Protein AF-A0A6H5H8U3-F1 (afdb_monomer)

Mean predicted aligned error: 11.33 Å

Secondary structure (DSSP, 8-state):
-------S----PPS---PPTT-EE-TTT-SEE-GGGSPEEETTEEE-TT-----TT--

InterPro domains:
  IPR002919 Trypsin Inhibitor-like, cysteine rich domain [PF01826] (6-38)
  IPR036084 Serine protease inhibitor-like superfamily [SSF57567] (11-40)

Organism: NCBI:txid355587

Structure (mmCIF, N/CA/C/O backbone):
data_AF-A0A6H5H8U3-F1
#
_entry.id   AF-A0A6H5H8U3-F1
#
loop_
_atom_site.group_PDB
_atom_site.id
_atom_site.type_symbol
_atom_site.label_atom_id
_atom_site.label_alt_id
_atom_site.label_comp_id
_atom_site.label_asym_id
_atom_site.label_entity_id
_atom_site.label_seq_id
_atom_site.pdbx_PDB_ins_code
_atom_site.Cartn_x
_atom_site.Cartn_y
_atom_site.Cartn_z
_atom_site.occupancy
_atom_site.B_iso_or_equiv
_atom_site.auth_seq_id
_atom_site.auth_comp_id
_atom_site.auth_asym_id
_atom_site.auth_atom_id
_atom_site.pdbx_PDB_model_num
ATOM 1 N N . MET A 1 1 ? 25.562 -5.305 36.679 1.00 48.56 1 MET A N 1
ATOM 2 C CA . MET A 1 1 ? 25.284 -4.198 35.739 1.00 48.56 1 MET A CA 1
ATOM 3 C C . MET A 1 1 ? 24.940 -4.750 34.356 1.00 48.56 1 MET A C 1
ATOM 5 O O . MET A 1 1 ? 25.756 -4.670 33.453 1.00 48.56 1 MET A O 1
ATOM 9 N N . HIS A 1 2 ? 23.745 -5.317 34.173 1.00 49.44 2 HIS A N 1
ATOM 10 C CA . HIS A 1 2 ? 23.279 -5.767 32.855 1.00 49.44 2 HIS A CA 1
ATOM 11 C C . HIS A 1 2 ? 22.047 -4.946 32.467 1.00 49.44 2 HIS A C 1
ATOM 13 O O . HIS A 1 2 ? 20.922 -5.302 32.805 1.00 49.44 2 HIS A O 1
ATOM 19 N N . LYS A 1 3 ? 22.265 -3.807 31.796 1.00 60.56 3 LYS A N 1
ATOM 20 C CA . LYS A 1 3 ? 21.189 -3.072 31.118 1.00 60.56 3 LYS A CA 1
ATOM 21 C C . LYS A 1 3 ? 20.750 -3.902 29.910 1.00 60.56 3 LYS A C 1
ATOM 23 O O . LYS A 1 3 ? 21.374 -3.832 28.856 1.00 60.56 3 LYS A O 1
ATOM 28 N N . LYS A 1 4 ? 19.692 -4.698 30.064 1.00 62.62 4 LYS A N 1
ATOM 29 C CA . LYS A 1 4 ? 18.967 -5.267 28.923 1.00 62.62 4 LYS A CA 1
ATOM 30 C C . LYS A 1 4 ? 18.260 -4.107 28.218 1.00 62.62 4 LYS A C 1
ATOM 32 O O . LYS A 1 4 ? 17.368 -3.479 28.785 1.00 62.62 4 LYS A O 1
ATOM 37 N N . GLY A 1 5 ? 18.752 -3.758 27.029 1.00 59.88 5 GLY A N 1
ATOM 38 C CA . GLY A 1 5 ? 18.077 -2.842 26.112 1.00 59.88 5 GLY A CA 1
ATOM 39 C C . GLY A 1 5 ? 16.650 -3.324 25.870 1.00 59.88 5 GLY A C 1
ATOM 40 O O . GLY A 1 5 ? 16.404 -4.527 25.874 1.00 59.88 5 GLY A O 1
ATOM 41 N N . ARG A 1 6 ? 15.718 -2.375 25.755 1.00 61.56 6 ARG A N 1
ATOM 42 C CA . ARG A 1 6 ? 14.276 -2.630 25.728 1.00 61.56 6 ARG A CA 1
ATOM 43 C C . ARG A 1 6 ? 13.924 -3.684 24.677 1.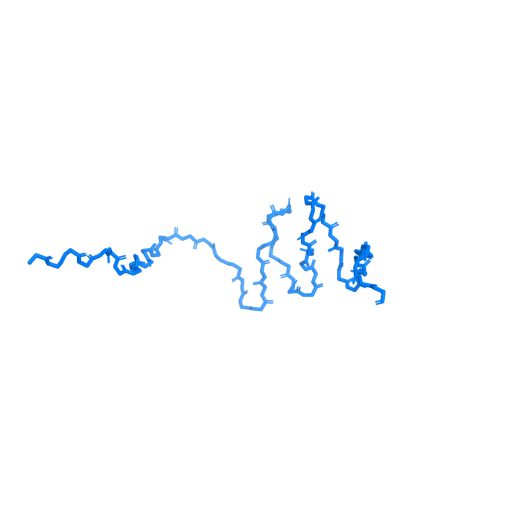00 61.56 6 ARG A C 1
ATOM 45 O O . ARG A 1 6 ? 14.055 -3.452 23.479 1.00 61.56 6 ARG A O 1
ATOM 52 N N . GLU A 1 7 ? 13.501 -4.833 25.188 1.00 63.59 7 GLU A N 1
ATOM 53 C CA . GLU A 1 7 ? 12.807 -5.901 24.482 1.00 63.59 7 GLU A CA 1
ATOM 54 C C . GLU A 1 7 ? 11.595 -5.302 23.754 1.00 63.59 7 GLU A C 1
ATOM 56 O O . GLU A 1 7 ? 10.996 -4.347 24.252 1.00 63.59 7 GLU A O 1
ATOM 61 N N . GLN A 1 8 ? 11.327 -5.788 22.538 1.00 61.16 8 GLN A N 1
ATOM 62 C CA . GLN A 1 8 ? 10.373 -5.234 21.571 1.00 61.16 8 GLN A CA 1
ATOM 63 C C . GLN A 1 8 ? 9.160 -4.571 22.232 1.00 61.16 8 GLN A C 1
ATOM 65 O O . GLN A 1 8 ? 8.413 -5.231 22.949 1.00 61.16 8 GLN A O 1
ATOM 70 N N . SER A 1 9 ? 8.986 -3.271 21.960 1.00 67.38 9 SER A N 1
ATOM 71 C CA . SER A 1 9 ? 7.846 -2.475 22.418 1.00 67.38 9 SER A CA 1
ATOM 72 C C . SER A 1 9 ? 6.571 -3.275 22.209 1.00 67.38 9 SER A C 1
ATOM 74 O O . SER A 1 9 ? 6.220 -3.566 21.064 1.00 67.38 9 SER A O 1
ATOM 76 N N . GLU A 1 10 ? 5.897 -3.619 23.305 1.00 69.00 10 GLU A N 1
ATOM 77 C CA . GLU A 1 10 ? 4.517 -4.080 23.278 1.00 69.00 10 GLU A CA 1
ATOM 78 C C . GLU A 1 10 ? 3.772 -3.149 22.317 1.00 69.00 10 GLU A C 1
ATOM 80 O O . GLU A 1 10 ? 3.774 -1.926 22.497 1.00 69.00 10 GLU A O 1
ATOM 85 N N . LYS A 1 11 ? 3.322 -3.691 21.180 1.00 74.00 11 LYS A N 1
ATOM 86 C CA . LYS A 1 11 ? 2.702 -2.889 20.127 1.00 74.00 11 LYS A CA 1
ATOM 87 C C . LYS A 1 11 ? 1.364 -2.432 20.680 1.00 74.00 11 LYS A C 1
ATOM 89 O O . LYS A 1 11 ? 0.385 -3.166 20.604 1.00 74.00 11 LYS A O 1
ATOM 94 N N . ILE A 1 12 ? 1.345 -1.244 21.275 1.00 83.25 12 ILE A N 1
ATOM 95 C CA . ILE A 1 12 ? 0.119 -0.602 21.729 1.00 83.25 12 ILE A CA 1
ATOM 96 C C . ILE A 1 12 ? -0.720 -0.362 20.473 1.00 83.25 12 ILE A C 1
ATOM 98 O O . ILE A 1 12 ? -0.416 0.507 19.657 1.00 83.25 12 ILE A O 1
ATOM 102 N N . CYS A 1 13 ? -1.739 -1.193 20.278 1.00 83.69 13 CYS A N 1
ATOM 103 C CA . CYS A 1 13 ? -2.728 -0.988 19.235 1.00 83.69 13 CYS A CA 1
ATOM 104 C C . CYS A 1 13 ? -3.637 0.161 19.670 1.00 83.69 13 CYS A C 1
ATOM 106 O O . CYS A 1 13 ? -4.264 0.100 20.726 1.00 83.69 13 CYS A O 1
ATOM 108 N N . TYR A 1 14 ? -3.724 1.197 18.845 1.00 85.38 14 TYR A N 1
ATOM 109 C CA . TYR A 1 14 ? -4.680 2.282 19.030 1.00 85.38 14 TYR A CA 1
ATOM 110 C C . TYR A 1 14 ? -5.949 1.995 18.223 1.00 85.38 14 TYR A C 1
ATOM 112 O O . TYR A 1 14 ? -5.914 1.263 17.231 1.00 85.38 14 TYR A O 1
ATOM 120 N N . GLY A 1 15 ? -7.076 2.568 18.646 1.00 88.62 15 GLY A N 1
ATOM 121 C CA . GLY A 1 15 ? -8.319 2.487 17.881 1.00 88.62 15 GLY A CA 1
ATOM 122 C C . GLY A 1 15 ? -8.148 3.124 16.501 1.00 88.62 15 GLY A C 1
ATOM 123 O O . GLY A 1 15 ? -7.720 4.272 16.398 1.00 88.62 15 GLY A O 1
ATOM 124 N N . GLY A 1 16 ? -8.477 2.379 15.446 1.00 88.12 16 GLY A N 1
ATOM 125 C CA . GLY A 1 16 ? -8.349 2.827 14.064 1.00 88.12 16 GLY A CA 1
ATOM 126 C C . GLY A 1 16 ? -8.990 1.852 13.079 1.00 88.12 16 GLY A C 1
ATOM 127 O O . GLY A 1 16 ? -9.422 0.760 13.449 1.00 88.12 16 GLY A O 1
ATOM 128 N N . CYS A 1 17 ? -9.056 2.258 11.815 1.00 90.00 17 CYS A N 1
ATOM 129 C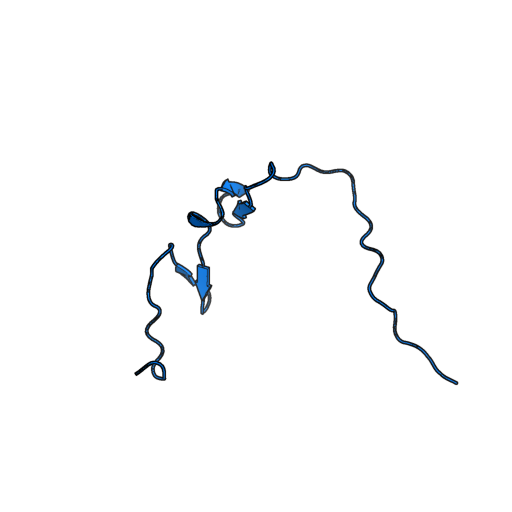 CA . CYS A 1 17 ? -9.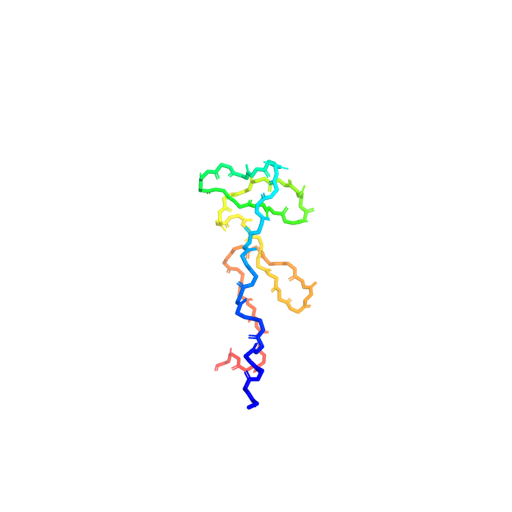544 1.409 10.735 1.00 90.00 17 CYS A CA 1
ATOM 130 C C . CYS A 1 17 ? -8.401 0.567 10.165 1.00 90.00 17 CYS A C 1
ATOM 132 O O . CYS A 1 17 ? -7.286 1.053 9.985 1.00 90.00 17 CYS A O 1
ATOM 134 N N . VAL A 1 18 ? -8.700 -0.687 9.834 1.00 91.94 18 VAL A N 1
ATOM 135 C CA . VAL A 1 18 ? -7.780 -1.591 9.139 1.00 91.94 18 VAL A CA 1
ATOM 136 C C . VAL A 1 18 ? -8.458 -2.153 7.899 1.00 91.94 18 VAL A C 1
ATOM 138 O O . VAL A 1 18 ? -9.686 -2.254 7.839 1.00 91.94 18 VAL A O 1
ATOM 141 N N . CYS A 1 19 ? -7.660 -2.538 6.907 1.00 94.50 19 CYS A N 1
ATOM 142 C CA . CYS A 1 19 ? -8.179 -3.249 5.749 1.00 94.50 19 CYS A CA 1
ATOM 143 C C . CYS A 1 19 ? -8.815 -4.582 6.164 1.00 94.50 19 CYS A C 1
ATOM 145 O O . CYS A 1 19 ? -8.407 -5.223 7.138 1.00 94.50 19 CYS A O 1
ATOM 147 N N . LYS A 1 20 ? -9.832 -5.008 5.407 1.00 95.12 20 LYS A N 1
ATOM 148 C CA . LYS A 1 20 ? -10.442 -6.332 5.582 1.00 95.12 20 LYS A CA 1
ATOM 149 C C . LYS A 1 20 ? -9.383 -7.425 5.407 1.00 95.12 20 LYS A C 1
ATOM 151 O O . LYS A 1 20 ? -8.381 -7.234 4.721 1.00 95.12 20 LYS A O 1
ATOM 156 N N . ARG A 1 21 ? -9.630 -8.602 5.992 1.00 95.12 21 ARG A N 1
ATOM 157 C CA . ARG A 1 21 ? -8.759 -9.772 5.791 1.00 95.12 21 ARG A CA 1
ATOM 158 C C . ARG A 1 21 ? -8.580 -10.045 4.295 1.00 95.12 21 ARG A C 1
ATOM 160 O O . ARG A 1 21 ? -9.559 -10.044 3.555 1.00 95.12 21 ARG A O 1
ATOM 167 N N . GLY A 1 22 ? -7.336 -10.282 3.883 1.00 93.31 22 GLY A N 1
ATOM 168 C CA . GLY A 1 22 ? -6.976 -10.516 2.482 1.00 93.31 22 GLY A CA 1
ATOM 169 C C . GLY A 1 22 ? -6.711 -9.251 1.661 1.00 93.31 22 GLY A C 1
ATOM 170 O O . GLY A 1 22 ? -6.402 -9.381 0.484 1.00 93.31 22 GLY A O 1
ATOM 171 N N . PHE A 1 23 ? -6.795 -8.058 2.258 1.00 94.75 23 PHE A N 1
ATOM 172 C CA . PHE A 1 23 ? -6.441 -6.789 1.619 1.00 94.75 23 PHE A CA 1
ATOM 173 C C . PHE A 1 23 ? -5.288 -6.104 2.355 1.00 94.75 23 PHE A C 1
ATOM 175 O O . PHE A 1 23 ? -5.120 -6.270 3.566 1.00 94.75 23 PHE A O 1
ATOM 182 N N . VAL A 1 24 ? -4.525 -5.298 1.622 1.00 92.69 24 VAL A N 1
ATOM 183 C CA . VAL A 1 24 ? -3.414 -4.487 2.131 1.00 92.69 24 VAL A CA 1
ATOM 184 C C . VAL A 1 24 ? -3.657 -3.015 1.819 1.00 92.69 24 VAL A C 1
ATOM 186 O O . VAL A 1 24 ? -4.284 -2.693 0.814 1.00 92.69 24 VAL A O 1
ATOM 189 N N . LEU A 1 25 ? -3.192 -2.123 2.694 1.00 92.19 25 LEU A N 1
ATOM 190 C CA . LEU A 1 25 ? -3.297 -0.684 2.466 1.00 92.19 25 LEU A CA 1
ATOM 191 C C . LEU A 1 25 ? -2.227 -0.259 1.460 1.00 92.19 25 LEU A C 1
ATOM 193 O O . LEU A 1 25 ? -1.036 -0.285 1.776 1.00 92.19 25 LEU A O 1
ATOM 197 N N . ASP A 1 26 ? -2.651 0.153 0.273 1.00 90.25 26 ASP A N 1
ATOM 198 C CA . ASP A 1 26 ? -1.765 0.793 -0.684 1.00 90.25 26 ASP A CA 1
ATOM 199 C C . ASP A 1 26 ? -1.410 2.196 -0.180 1.00 90.25 26 ASP A C 1
ATOM 201 O O . ASP A 1 26 ? -2.272 3.053 0.008 1.00 90.25 26 ASP A O 1
ATOM 205 N N . SER A 1 27 ? -0.121 2.433 0.058 1.00 84.69 27 SER A N 1
ATOM 206 C CA . SER A 1 27 ? 0.354 3.703 0.621 1.00 84.69 27 SER A CA 1
ATOM 207 C C . SER A 1 27 ? 0.305 4.853 -0.389 1.00 84.69 27 SER A C 1
ATOM 209 O O . SER A 1 27 ? 0.361 6.011 0.017 1.00 84.69 27 SER A O 1
ATOM 211 N N . ALA A 1 28 ? 0.209 4.552 -1.689 1.00 84.75 28 ALA A N 1
ATOM 212 C CA . ALA A 1 28 ? 0.127 5.564 -2.736 1.00 84.75 28 ALA A CA 1
ATOM 213 C C . ALA A 1 28 ? -1.300 6.112 -2.911 1.00 84.75 28 ALA A C 1
ATOM 215 O O . ALA A 1 28 ? -1.483 7.323 -3.004 1.00 84.75 28 ALA A O 1
ATOM 216 N N . SER A 1 29 ? -2.306 5.236 -2.945 1.00 86.81 29 SER A N 1
ATOM 217 C CA . SER A 1 29 ? -3.720 5.600 -3.110 1.00 86.81 29 SER A CA 1
ATOM 218 C C . SER A 1 29 ? -4.477 5.767 -1.792 1.00 86.81 29 SER A C 1
ATOM 220 O O . SER A 1 29 ? -5.537 6.389 -1.774 1.00 86.81 29 SER A O 1
ATOM 222 N N . GLY A 1 30 ? -3.970 5.202 -0.692 1.00 89.56 30 GLY A N 1
ATOM 223 C CA . GLY A 1 30 ? -4.683 5.122 0.584 1.00 89.56 30 GLY A CA 1
ATOM 224 C C . GLY A 1 30 ? -5.852 4.129 0.579 1.00 89.56 30 GLY A C 1
ATOM 225 O O . GLY A 1 30 ? -6.648 4.123 1.519 1.00 89.56 30 GLY A O 1
ATOM 226 N N . ALA A 1 31 ? -5.981 3.300 -0.460 1.00 92.56 31 ALA A N 1
ATOM 227 C CA . ALA A 1 31 ? -7.044 2.312 -0.595 1.00 92.56 31 ALA A CA 1
ATOM 228 C C . ALA A 1 31 ? -6.590 0.912 -0.161 1.00 92.56 31 ALA A C 1
ATOM 230 O O . ALA A 1 31 ? -5.410 0.571 -0.194 1.00 92.56 31 ALA A O 1
ATOM 231 N N . CYS A 1 32 ? -7.546 0.069 0.225 1.00 95.00 32 CYS A N 1
ATOM 232 C CA . CYS A 1 32 ? -7.287 -1.345 0.475 1.00 95.00 32 CYS A CA 1
ATOM 233 C C . CYS A 1 32 ? -7.347 -2.123 -0.848 1.00 95.00 32 CYS A C 1
ATOM 235 O O . CYS A 1 32 ? -8.423 -2.237 -1.433 1.00 95.00 32 CYS A O 1
ATOM 237 N N . VAL A 1 33 ? -6.219 -2.679 -1.288 1.00 93.38 33 VAL A N 1
ATOM 238 C CA . VAL A 1 33 ? -6.068 -3.444 -2.542 1.00 93.38 33 VAL A CA 1
ATOM 239 C C . VAL A 1 33 ? -5.726 -4.907 -2.255 1.00 93.38 33 VAL A C 1
ATOM 241 O O . VAL A 1 33 ? -5.356 -5.245 -1.122 1.00 93.38 33 VAL A O 1
ATOM 244 N N . ARG A 1 34 ? -5.854 -5.810 -3.237 1.00 93.06 34 ARG A N 1
ATOM 245 C CA . ARG A 1 34 ? -5.356 -7.182 -3.055 1.00 93.06 34 ARG A CA 1
ATOM 246 C C . ARG A 1 34 ? -3.823 -7.187 -2.999 1.00 93.06 34 ARG A C 1
ATOM 248 O O . ARG A 1 34 ? -3.192 -6.335 -3.617 1.00 93.06 34 ARG A O 1
ATOM 255 N N . PRO A 1 35 ? -3.200 -8.164 -2.318 1.00 89.1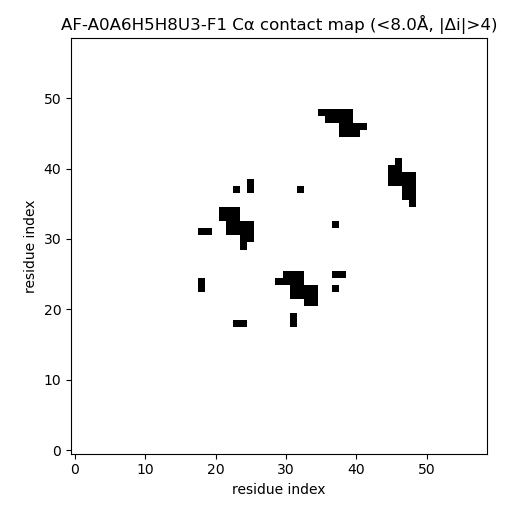2 35 PRO A N 1
ATOM 256 C CA . PRO A 1 35 ? -1.743 -8.293 -2.276 1.00 89.12 35 PRO A CA 1
ATOM 257 C C . PRO A 1 35 ? -1.089 -8.323 -3.664 1.00 89.12 35 PRO A C 1
ATOM 259 O O . PRO A 1 35 ? -0.025 -7.750 -3.843 1.00 89.12 35 PRO A O 1
ATOM 262 N N . GLU A 1 36 ? -1.759 -8.943 -4.636 1.00 87.31 36 GLU A N 1
ATOM 263 C CA . GLU A 1 36 ? -1.334 -9.050 -6.041 1.00 87.31 36 GLU A CA 1
ATOM 264 C C . GLU A 1 36 ? -1.369 -7.700 -6.783 1.00 87.31 36 GLU A C 1
ATOM 266 O O . GLU A 1 36 ? -0.674 -7.508 -7.771 1.00 87.31 36 GLU A O 1
ATOM 271 N N . GLU A 1 37 ? -2.177 -6.748 -6.315 1.00 87.62 37 GLU A N 1
ATOM 272 C CA . GLU A 1 37 ? -2.307 -5.409 -6.902 1.00 87.62 37 GLU A CA 1
ATOM 273 C C . GLU A 1 37 ? -1.369 -4.396 -6.224 1.00 87.62 37 GLU A C 1
ATOM 275 O O . GLU A 1 37 ? -1.276 -3.243 -6.648 1.00 87.62 37 GLU A O 1
ATOM 280 N N . CYS A 1 38 ? -0.676 -4.810 -5.159 1.00 87.88 38 CYS A N 1
ATOM 281 C CA . CYS A 1 38 ? 0.213 -3.951 -4.393 1.00 87.88 38 CYS A CA 1
ATOM 282 C C . CYS A 1 38 ? 1.513 -3.695 -5.178 1.00 87.88 38 CYS A C 1
ATOM 284 O O . CYS A 1 38 ? 2.242 -4.645 -5.484 1.00 87.88 38 CYS A O 1
ATOM 286 N N . PRO A 1 39 ? 1.850 -2.433 -5.506 1.00 84.75 39 PRO A N 1
ATOM 287 C CA . PRO A 1 39 ? 3.059 -2.144 -6.257 1.00 84.75 39 PRO A CA 1
ATOM 288 C C . PRO A 1 39 ? 4.320 -2.436 -5.431 1.00 84.75 39 PRO A C 1
ATOM 290 O O . PRO A 1 39 ? 4.448 -2.076 -4.262 1.00 84.75 39 PRO A O 1
ATOM 293 N N . CYS A 1 40 ? 5.315 -3.041 -6.073 1.00 84.69 40 CYS A N 1
ATOM 294 C CA . CYS A 1 40 ? 6.642 -3.242 -5.510 1.00 84.69 40 CYS A CA 1
ATOM 295 C C . CYS A 1 40 ? 7.457 -1.945 -5.592 1.00 84.69 40 CYS A C 1
ATOM 297 O O . CYS A 1 40 ? 7.502 -1.301 -6.637 1.00 84.69 40 CYS A O 1
ATOM 299 N N . HIS A 1 41 ? 8.177 -1.579 -4.531 1.00 84.50 41 HIS A N 1
ATOM 300 C CA . HIS A 1 41 ? 9.011 -0.375 -4.523 1.00 84.50 41 HIS A CA 1
ATOM 301 C C . HIS A 1 41 ? 10.500 -0.728 -4.593 1.00 84.50 41 HIS A C 1
ATOM 303 O O . HIS A 1 41 ? 11.032 -1.419 -3.724 1.00 84.50 41 HIS A O 1
ATOM 309 N N . HIS A 1 42 ? 11.201 -0.230 -5.616 1.00 83.25 42 HIS A N 1
ATOM 310 C CA . HIS A 1 42 ? 12.639 -0.444 -5.783 1.00 83.25 42 HIS A CA 1
ATOM 311 C C . HIS A 1 42 ? 13.355 0.800 -6.320 1.00 83.25 42 HIS A C 1
ATOM 313 O O . HIS A 1 42 ? 12.960 1.372 -7.334 1.00 83.25 42 HIS A O 1
ATOM 319 N N . GLY A 1 43 ? 14.428 1.233 -5.651 1.00 81.56 43 GLY A N 1
ATOM 320 C CA . GLY A 1 43 ? 15.196 2.415 -6.071 1.00 81.56 43 GLY A CA 1
ATOM 321 C C . GLY A 1 43 ? 14.358 3.700 -6.139 1.00 81.56 43 G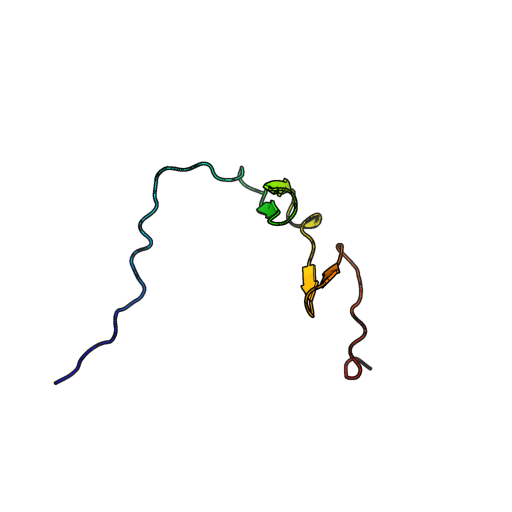LY A C 1
ATOM 322 O O . GLY A 1 43 ? 14.538 4.498 -7.053 1.00 81.56 43 GLY A O 1
ATOM 323 N N . GLY A 1 44 ? 13.387 3.861 -5.230 1.00 83.12 44 GLY A N 1
ATOM 324 C CA 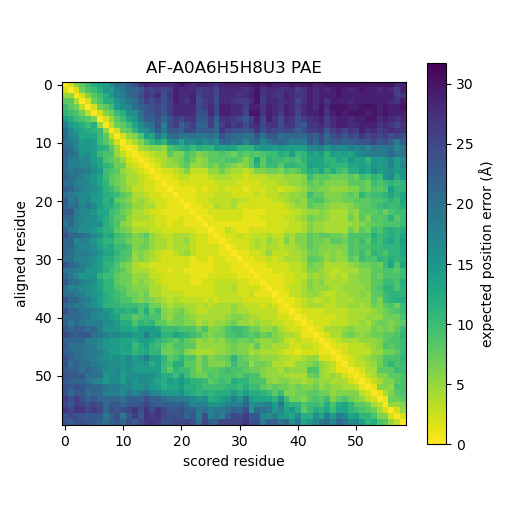. GLY A 1 44 ? 12.487 5.022 -5.193 1.00 83.12 44 GLY A CA 1
ATOM 325 C C . GLY A 1 44 ? 11.386 5.032 -6.261 1.00 83.12 44 GLY A C 1
ATOM 326 O O . GLY A 1 44 ? 10.692 6.032 -6.404 1.00 83.12 44 GLY A O 1
ATOM 327 N N . ARG A 1 45 ? 11.212 3.941 -7.017 1.00 81.19 45 ARG A N 1
ATOM 328 C CA . ARG A 1 45 ? 10.160 3.798 -8.035 1.00 81.19 45 ARG A CA 1
ATOM 329 C C . ARG A 1 45 ? 9.199 2.671 -7.674 1.00 81.19 45 ARG A C 1
ATOM 331 O O . ARG A 1 45 ? 9.620 1.683 -7.077 1.00 81.19 45 ARG A O 1
ATOM 338 N N . SER A 1 46 ? 7.942 2.818 -8.078 1.00 83.56 46 SER A N 1
ATOM 339 C CA . SER A 1 46 ? 6.895 1.800 -7.941 1.00 83.56 46 SER A CA 1
ATOM 340 C C . SER A 1 46 ? 6.800 0.951 -9.212 1.00 83.56 46 SER A C 1
ATOM 342 O O . SER A 1 46 ? 6.891 1.471 -10.325 1.00 83.56 46 SER A O 1
ATOM 344 N N . TYR A 1 47 ? 6.625 -0.355 -9.050 1.00 83.00 47 TYR A N 1
ATOM 345 C CA . TYR A 1 47 ? 6.560 -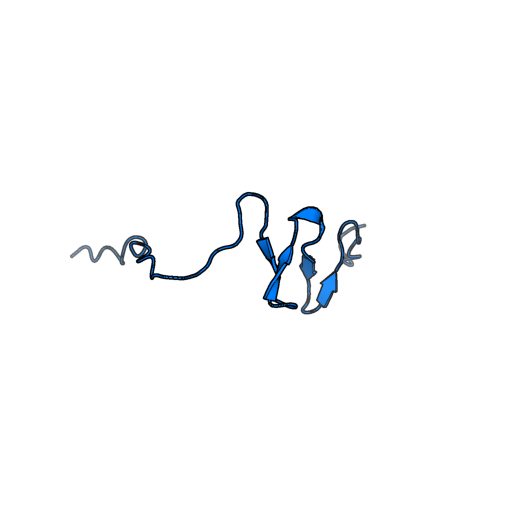1.355 -10.110 1.00 83.00 47 TYR A CA 1
ATOM 346 C C . TYR A 1 47 ? 5.299 -2.189 -9.898 1.00 83.00 47 TYR A C 1
ATOM 348 O O . TYR A 1 47 ? 5.048 -2.634 -8.785 1.00 83.00 47 TYR A O 1
ATOM 356 N N . GLY A 1 48 ? 4.512 -2.396 -10.952 1.00 80.88 48 GLY A N 1
ATOM 357 C CA . GLY A 1 48 ? 3.395 -3.339 -10.896 1.00 80.88 48 GLY A CA 1
ATOM 358 C C . GLY A 1 48 ? 3.875 -4.784 -10.744 1.00 80.88 48 GLY A C 1
ATOM 359 O O . GLY A 1 48 ? 5.061 -5.078 -10.942 1.00 80.88 48 GLY A O 1
ATOM 360 N N . ASP A 1 49 ? 2.936 -5.667 -10.418 1.00 79.88 49 ASP A N 1
ATOM 361 C CA . ASP A 1 49 ? 3.184 -7.103 -10.333 1.00 79.88 49 ASP A CA 1
ATOM 362 C C . ASP A 1 49 ? 3.771 -7.663 -11.643 1.00 79.88 49 ASP A C 1
ATOM 364 O O . ASP A 1 49 ? 3.499 -7.168 -12.742 1.00 79.88 4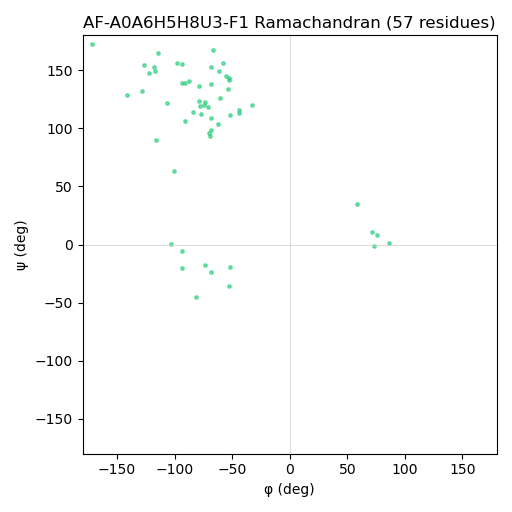9 ASP A O 1
ATOM 368 N N . GLY A 1 50 ? 4.666 -8.645 -11.519 1.00 77.25 50 GLY A N 1
ATOM 369 C CA . GLY A 1 50 ? 5.340 -9.285 -12.654 1.00 77.25 50 GLY A CA 1
ATOM 370 C C . GLY A 1 50 ? 6.428 -8.454 -13.351 1.00 77.25 50 GLY A C 1
ATOM 371 O O . GLY A 1 50 ? 7.068 -8.941 -14.287 1.00 77.25 50 GLY A O 1
ATOM 372 N N . ARG A 1 51 ? 6.699 -7.212 -12.924 1.00 79.25 51 ARG A N 1
ATOM 373 C CA . ARG A 1 51 ? 7.723 -6.375 -13.569 1.00 79.25 51 ARG A CA 1
ATOM 374 C C . ARG A 1 51 ? 9.137 -6.783 -13.144 1.00 79.25 51 ARG A C 1
ATOM 376 O O . ARG A 1 51 ? 9.519 -6.663 -11.983 1.00 79.25 51 ARG A O 1
ATOM 383 N N . VAL A 1 52 ? 9.956 -7.192 -14.113 1.00 78.75 52 VAL A N 1
ATOM 384 C CA . VAL A 1 52 ? 11.362 -7.553 -13.880 1.00 78.75 52 VAL A CA 1
ATOM 385 C C . VAL A 1 52 ? 12.221 -6.295 -13.759 1.00 78.75 52 VAL A C 1
ATOM 387 O O . VAL A 1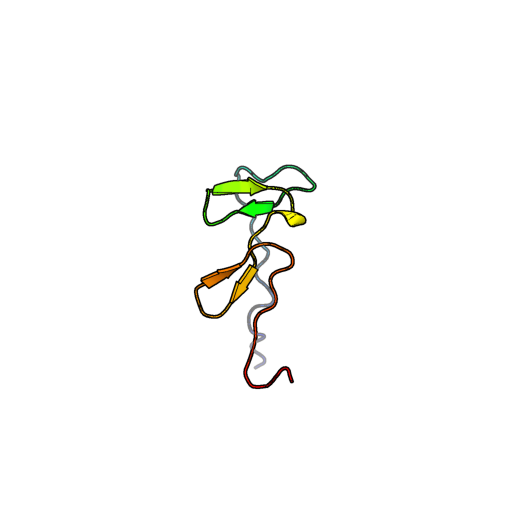 52 ? 12.267 -5.458 -14.662 1.00 78.75 52 VAL A O 1
ATOM 390 N N . ILE A 1 53 ? 12.934 -6.165 -12.641 1.00 79.00 53 ILE A N 1
ATOM 391 C CA . ILE A 1 53 ? 13.911 -5.095 -12.428 1.00 79.00 53 ILE A CA 1
ATOM 392 C C . ILE A 1 53 ? 15.274 -5.598 -12.907 1.00 79.00 53 ILE A C 1
ATOM 394 O O . ILE A 1 53 ? 15.915 -6.409 -12.238 1.00 79.00 53 ILE A O 1
ATOM 398 N N . GLN A 1 54 ? 15.719 -5.093 -14.057 1.00 73.69 54 GLN A N 1
ATOM 399 C CA . GLN A 1 54 ? 17.062 -5.334 -14.583 1.00 73.69 54 GLN A CA 1
ATOM 400 C C . GLN A 1 54 ? 18.088 -4.624 -13.691 1.00 73.69 54 GLN A C 1
ATOM 402 O O . GLN A 1 54 ? 18.288 -3.412 -13.781 1.00 73.69 54 GLN A O 1
ATOM 407 N N . LYS A 1 55 ? 18.709 -5.374 -12.780 1.00 72.38 55 LYS A N 1
ATOM 408 C CA . LYS A 1 55 ? 19.907 -4.937 -12.059 1.00 72.38 55 LYS A CA 1
ATOM 409 C C . LYS A 1 55 ? 21.116 -5.396 -12.860 1.00 72.38 55 LYS A C 1
ATOM 411 O O . LYS A 1 55 ? 21.134 -6.538 -13.295 1.00 72.38 55 LYS A O 1
ATOM 416 N N . LEU A 1 56 ? 22.145 -4.555 -12.971 1.00 65.69 56 LEU A N 1
ATOM 417 C CA . LEU A 1 56 ? 23.403 -4.861 -13.679 1.00 65.69 56 LEU A CA 1
ATOM 418 C C . LEU A 1 56 ? 24.069 -6.186 -13.240 1.00 65.69 56 LEU A C 1
ATOM 420 O O . LEU A 1 56 ? 24.891 -6.716 -13.970 1.00 65.69 56 LEU A O 1
ATOM 424 N N . CYS A 1 57 ? 23.720 -6.707 -12.058 1.00 74.38 57 CYS A N 1
ATOM 425 C CA . CYS A 1 57 ? 24.245 -7.950 -11.481 1.00 74.38 57 CYS A CA 1
ATOM 426 C C . CYS A 1 57 ? 23.274 -9.156 -11.578 1.00 74.38 57 CYS A C 1
ATOM 428 O O . CYS A 1 57 ? 23.594 -10.232 -11.097 1.00 74.38 57 CYS A O 1
ATOM 430 N N . ASN A 1 58 ? 22.082 -8.999 -12.168 1.00 62.59 58 ASN A N 1
ATOM 431 C CA . ASN A 1 58 ? 21.164 -10.111 -12.461 1.00 62.59 58 ASN A CA 1
ATOM 432 C C . ASN A 1 58 ? 21.291 -10.492 -13.945 1.00 62.59 58 ASN A C 1
ATOM 434 O O . ASN A 1 58 ? 20.352 -10.301 -14.717 1.00 62.59 58 ASN A O 1
ATOM 438 N N . THR A 1 59 ? 22.482 -10.947 -14.341 1.00 57.81 59 THR A N 1
ATOM 439 C CA . THR A 1 59 ? 22.729 -11.635 -15.621 1.00 57.81 59 THR A CA 1
ATOM 440 C C . THR A 1 59 ? 23.005 -13.099 -15.335 1.00 57.81 59 THR A C 1
ATOM 442 O O . THR A 1 59 ? 23.735 -13.357 -14.353 1.00 57.81 59 THR A O 1
#

Nearest PDB structures (foldseek):
  6rbf-assembly3_C  TM=7.237E-01  e=1.347E+00  Homo sapiens
  3ixe-assembly1_B  TM=3.349E-01  e=4.093E+00  Homo sapiens

Solvent-accessible surface area (backbone atoms only — not comparable to full-atom values): 4290 Å² total; per-residue (Å²): 140,80,84,76,72,84,68,79,75,78,80,79,79,71,96,76,90,76,58,58,93,81,38,39,74,35,86,87,81,72,42,67,37,45,69,75,72,48,63,48,77,59,95,94,40,80,35,61,68,92,65,81,80,88,47,97,83,75,120

Sequence (59 aa):
MHKKGREQSEKICYGGCVCKRGFVLDSASGACVRPEECPCHHGGRSYGDGRVIQKLCNT

Foldseek 3Di:
DDPDDDDDPPPPDDDDDDDDPQWDQAPVVRDTHGPQQHWDDDPNDTHHHPDDDDDVPPD

Radius of gyration: 18.24 Å; Cα contacts (8 Å, |Δi|>4): 41; chains: 1; bounding box: 36×17×51 Å

pLDDT: mean 80.33, std 12.09, range [48.56, 95.12]